Protein AF-A0A2G9YJX0-F1 (afdb_monomer_lite)

Sequence (100 aa):
MDKTVSRCAICGRKPRGICPVLEKLICPACCGSGRGSKIRCVSSCAYFPFNVAGYDLWLEVDTKLVRKILDYLKSYYSYREYEEIVEHMRFAGGVSGEDA

Radius of gyration: 21.78 Å; chains: 1; bounding box: 43×43×62 Å

Organism: NCBI:txid1974757

Secondary structure (DSSP, 8-state):
--------TTTSSPP-EEETTTTEEE-HHHHHHHBTTTB---TT-TT-TTSHHHHHHHHHHHHHHHHHHHHHHHHHS-HHHHHHHHHHHHHHT-------

Structure (mmCIF, N/CA/C/O backbone):
data_AF-A0A2G9YJX0-F1
#
_entry.id   AF-A0A2G9YJX0-F1
#
loop_
_atom_site.group_PDB
_atom_site.id
_atom_site.type_symbol
_atom_site.label_atom_id
_atom_site.label_alt_id
_atom_site.label_comp_id
_atom_site.label_asym_id
_atom_site.label_entity_id
_atom_site.label_seq_id
_atom_site.pdbx_PDB_ins_code
_atom_site.Cartn_x
_atom_site.Cartn_y
_atom_site.Cartn_z
_atom_site.occupancy
_atom_site.B_iso_or_equiv
_atom_site.auth_seq_id
_atom_site.auth_comp_id
_atom_site.auth_asym_id
_atom_site.auth_atom_id
_atom_site.pdbx_PDB_model_num
ATOM 1 N N . MET A 1 1 ? -22.609 8.956 30.585 1.00 40.91 1 MET A N 1
ATOM 2 C CA . MET A 1 1 ? -21.896 8.051 29.658 1.00 40.91 1 MET A CA 1
ATOM 3 C C . MET A 1 1 ? -20.553 8.669 29.345 1.00 40.91 1 MET A C 1
ATOM 5 O O . MET A 1 1 ? -20.501 9.668 28.637 1.00 40.91 1 MET A O 1
ATOM 9 N N . ASP A 1 2 ? -19.504 8.128 29.954 1.00 45.28 2 ASP A N 1
ATOM 10 C CA . ASP A 1 2 ? -18.129 8.557 29.726 1.00 45.28 2 ASP A CA 1
ATOM 11 C C . ASP A 1 2 ? -17.737 8.220 28.280 1.00 45.28 2 ASP A C 1
ATOM 13 O O . ASP A 1 2 ? -17.756 7.059 27.868 1.00 45.28 2 ASP A O 1
ATOM 17 N N . LYS A 1 3 ? -17.495 9.247 27.459 1.00 54.56 3 LYS A N 1
ATOM 18 C CA . LYS A 1 3 ? -17.062 9.068 26.071 1.00 54.56 3 LYS A CA 1
ATOM 19 C C . LYS A 1 3 ? -15.561 8.827 26.105 1.00 54.56 3 LYS A C 1
ATOM 21 O O . LYS A 1 3 ? -14.786 9.760 25.905 1.00 54.56 3 LYS A O 1
ATOM 26 N N . THR A 1 4 ? -15.148 7.584 26.328 1.00 64.06 4 THR A N 1
ATOM 27 C CA . THR A 1 4 ? -13.759 7.177 26.106 1.00 64.06 4 THR A CA 1
ATOM 28 C C . THR A 1 4 ? -13.388 7.510 24.662 1.00 64.06 4 THR A C 1
ATOM 30 O O . THR A 1 4 ? -13.846 6.896 23.697 1.00 64.06 4 THR A O 1
ATOM 33 N N . VAL A 1 5 ? -12.598 8.572 24.496 1.00 71.06 5 VAL A N 1
ATOM 34 C CA . VAL A 1 5 ? -12.153 9.030 23.183 1.00 71.06 5 VAL A CA 1
ATOM 35 C C . VAL A 1 5 ? -11.239 7.951 22.632 1.00 71.06 5 VAL A C 1
ATOM 37 O O . VAL A 1 5 ? -10.106 7.808 23.081 1.00 71.06 5 VAL A O 1
ATOM 40 N N . SER A 1 6 ? -11.731 7.175 21.669 1.00 86.19 6 SER A N 1
ATOM 41 C CA . SER A 1 6 ? -10.912 6.160 21.015 1.00 86.19 6 SER A CA 1
ATOM 42 C C . SER A 1 6 ? -9.668 6.793 20.374 1.00 86.19 6 SER A C 1
ATOM 44 O O . SER A 1 6 ? -9.741 7.839 19.718 1.00 86.19 6 SER A O 1
ATOM 46 N N . ARG A 1 7 ? -8.506 6.172 20.586 1.00 94.75 7 ARG A N 1
ATOM 47 C CA . ARG A 1 7 ? -7.195 6.651 20.126 1.00 94.75 7 ARG A CA 1
ATOM 48 C C . ARG A 1 7 ? -6.541 5.589 19.251 1.00 94.75 7 ARG A C 1
ATOM 50 O O . ARG A 1 7 ? -6.761 4.398 19.435 1.00 94.75 7 ARG A O 1
ATOM 57 N N . CYS A 1 8 ? -5.733 6.025 18.290 1.00 96.38 8 CYS A N 1
ATOM 58 C CA . CYS A 1 8 ? -4.901 5.129 17.496 1.00 96.38 8 CYS A CA 1
ATOM 59 C C . CYS A 1 8 ? -3.923 4.384 18.407 1.00 96.38 8 CYS A C 1
ATOM 61 O O . CYS A 1 8 ? -3.134 5.023 19.102 1.00 96.38 8 CYS A O 1
ATOM 63 N N . ALA A 1 9 ? -3.909 3.057 18.328 1.00 95.50 9 ALA A N 1
ATOM 64 C CA . ALA A 1 9 ? -3.042 2.209 19.140 1.00 95.50 9 ALA A CA 1
ATOM 65 C C . ALA A 1 9 ? -1.535 2.373 18.865 1.00 95.50 9 ALA A C 1
ATOM 67 O O . ALA A 1 9 ? -0.730 1.899 19.655 1.00 95.50 9 ALA A O 1
ATOM 68 N N . ILE A 1 10 ? -1.150 3.022 17.758 1.00 95.38 10 ILE A N 1
ATOM 69 C CA . ILE A 1 10 ? 0.260 3.220 17.377 1.00 95.38 10 ILE A CA 1
ATOM 70 C C . ILE A 1 10 ? 0.767 4.619 17.754 1.00 95.38 10 ILE A C 1
ATOM 72 O O . ILE A 1 10 ? 1.907 4.761 18.175 1.00 95.38 10 ILE A O 1
ATOM 76 N N . CYS A 1 11 ? -0.042 5.671 17.577 1.00 96.19 11 CYS A N 1
ATOM 77 C CA . CYS A 1 11 ? 0.427 7.059 17.744 1.00 96.19 11 CYS A CA 1
ATOM 78 C C . CYS A 1 11 ? -0.523 7.986 18.513 1.00 96.19 11 CYS A C 1
ATOM 80 O O . CYS A 1 11 ? -0.306 9.193 18.529 1.00 96.19 11 CYS A O 1
ATOM 82 N N . GLY A 1 12 ? -1.638 7.487 19.051 1.00 95.62 12 GLY A N 1
ATOM 83 C CA . GLY A 1 12 ? -2.592 8.306 19.810 1.00 95.62 12 GLY A CA 1
ATOM 84 C C . GLY A 1 12 ? -3.428 9.308 18.992 1.00 95.62 12 GLY A C 1
ATOM 85 O O . GLY A 1 12 ? -4.318 9.966 19.532 1.00 95.62 12 GLY A O 1
ATOM 86 N N . ARG A 1 13 ? -3.213 9.438 17.676 1.00 94.81 13 ARG A N 1
ATOM 87 C CA . ARG A 1 13 ? -4.072 10.268 16.803 1.00 94.81 13 ARG A CA 1
ATOM 88 C C . ARG A 1 13 ? -5.483 9.686 16.664 1.00 94.81 13 ARG A C 1
ATOM 90 O O . ARG A 1 13 ? -5.716 8.528 16.999 1.00 94.81 13 ARG A O 1
ATOM 97 N N . LYS A 1 14 ? -6.422 10.478 16.133 1.00 94.94 14 LYS A N 1
ATOM 98 C CA . LYS A 1 14 ? -7.799 10.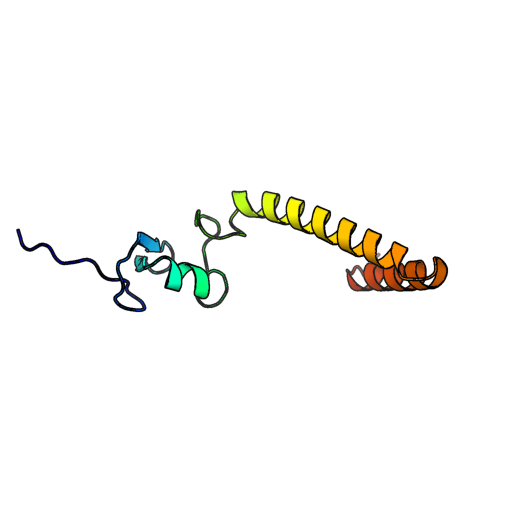032 15.861 1.00 94.94 14 LYS A CA 1
ATOM 99 C C . LYS A 1 14 ? -7.782 8.787 14.951 1.00 94.94 14 LYS A C 1
ATOM 101 O O . LYS A 1 14 ? -7.231 8.868 13.846 1.00 94.94 14 LYS A O 1
ATOM 106 N N . PRO A 1 15 ? -8.321 7.636 15.393 1.00 95.19 15 PRO A N 1
ATOM 107 C CA . PRO A 1 15 ? -8.389 6.449 14.557 1.00 95.19 15 PRO A CA 1
ATOM 108 C C . PRO A 1 15 ? -9.495 6.595 13.508 1.00 95.19 15 PRO A C 1
ATOM 110 O O . PRO A 1 15 ? -10.382 7.440 13.638 1.00 95.19 15 PRO A O 1
ATOM 113 N N . ARG A 1 16 ? -9.439 5.768 12.461 1.00 91.31 16 ARG A N 1
ATOM 114 C CA . ARG A 1 16 ? -10.490 5.722 11.429 1.00 91.31 16 ARG A CA 1
ATOM 115 C C . ARG A 1 16 ? -11.127 4.345 11.279 1.00 91.31 16 ARG A C 1
ATOM 117 O O . ARG A 1 16 ? -12.251 4.264 10.806 1.00 91.31 16 ARG A O 1
ATOM 124 N N . GLY A 1 17 ? -10.438 3.287 11.692 1.00 90.44 17 GLY A N 1
ATOM 125 C CA . GLY A 1 17 ? -10.963 1.932 11.609 1.00 90.44 17 GLY A CA 1
ATOM 126 C C . GLY A 1 17 ? -10.136 0.946 12.416 1.00 90.44 17 GLY A C 1
ATOM 127 O O . GLY A 1 17 ? -9.053 1.276 12.913 1.00 90.44 17 GLY A O 1
ATOM 128 N N . ILE A 1 18 ? -10.683 -0.257 12.552 1.00 95.00 18 ILE A N 1
ATOM 129 C CA . ILE A 1 18 ? -10.018 -1.389 13.192 1.00 95.00 18 ILE A CA 1
ATOM 130 C C . ILE A 1 18 ? -9.063 -2.015 12.177 1.00 95.00 18 ILE A C 1
ATOM 132 O O . ILE A 1 18 ? -9.429 -2.269 11.031 1.00 95.00 18 ILE A O 1
ATOM 136 N N . CYS A 1 19 ? -7.823 -2.252 12.595 1.00 95.44 19 CYS A N 1
ATOM 137 C CA . CYS A 1 19 ? -6.905 -3.089 11.842 1.00 95.44 19 CYS A CA 1
ATOM 138 C C . CYS A 1 19 ? -7.248 -4.562 12.106 1.00 95.44 19 CYS A C 1
ATOM 140 O O . CYS A 1 19 ? -7.178 -4.960 13.266 1.00 95.44 19 CYS A O 1
ATOM 142 N N . PRO A 1 20 ? -7.544 -5.381 11.081 1.00 94.81 20 PRO A N 1
ATOM 143 C CA . PRO A 1 20 ? -7.898 -6.790 11.283 1.00 94.81 20 PRO A CA 1
ATOM 144 C C . PRO A 1 20 ? -6.736 -7.638 11.821 1.00 94.81 20 PRO A C 1
ATOM 146 O O . PRO A 1 20 ? -6.965 -8.691 12.386 1.00 94.81 20 PRO A O 1
ATOM 149 N N . VAL A 1 21 ? -5.490 -7.181 11.655 1.00 95.62 21 VAL A N 1
ATOM 150 C CA . VAL A 1 21 ? -4.287 -7.894 12.125 1.00 95.62 21 VAL A CA 1
ATOM 151 C C . VAL A 1 21 ? -3.952 -7.550 13.570 1.00 95.62 21 VAL A C 1
ATOM 153 O O . VAL A 1 21 ? -3.530 -8.402 14.337 1.00 95.62 21 VAL A O 1
ATOM 156 N N . LEU A 1 22 ? -4.075 -6.270 13.927 1.00 94.12 22 LEU A N 1
ATOM 157 C CA . LEU A 1 22 ? -3.714 -5.785 15.260 1.00 94.12 22 LEU A CA 1
ATOM 158 C C . LEU A 1 22 ? -4.896 -5.812 16.229 1.00 94.12 22 LEU A C 1
ATOM 160 O O . LEU A 1 22 ? -4.696 -5.510 17.401 1.00 94.12 22 LEU A O 1
ATOM 164 N N . GLU A 1 23 ? -6.107 -6.050 15.716 1.00 95.00 23 GLU A N 1
ATOM 165 C CA . GLU A 1 23 ? -7.386 -6.015 16.440 1.00 95.00 23 GLU A CA 1
ATOM 166 C C . GLU A 1 23 ? -7.587 -4.723 17.246 1.00 95.00 23 GLU A C 1
ATOM 168 O O . GLU A 1 23 ? -8.218 -4.674 18.298 1.00 95.00 23 GLU A O 1
ATOM 173 N N . LYS A 1 24 ? -7.018 -3.626 16.738 1.00 95.00 24 LYS A N 1
ATOM 174 C CA . LYS A 1 24 ? -7.000 -2.319 17.395 1.00 95.00 24 LYS A CA 1
ATOM 175 C C . LYS A 1 24 ? -7.386 -1.218 16.428 1.00 95.00 24 LYS A C 1
ATOM 177 O O . LYS A 1 24 ? -7.125 -1.290 15.224 1.00 95.00 24 LYS A O 1
ATOM 182 N N . LEU A 1 25 ? -7.955 -0.151 16.979 1.00 96.06 25 LEU A N 1
ATOM 183 C CA . LEU A 1 25 ? -8.218 1.080 16.248 1.00 96.06 25 LEU A CA 1
ATOM 184 C C . LEU A 1 25 ? -6.900 1.758 15.863 1.00 96.06 25 LEU A C 1
ATOM 186 O O . LEU A 1 25 ? -6.075 2.071 16.722 1.00 96.06 25 LEU A O 1
ATOM 190 N N . ILE A 1 26 ? -6.708 2.024 14.571 1.00 96.75 26 ILE A N 1
ATOM 191 C CA . ILE A 1 26 ? -5.534 2.739 14.059 1.00 96.75 26 ILE A CA 1
ATOM 192 C C . ILE A 1 26 ? -5.943 3.913 13.167 1.00 96.75 26 ILE A C 1
ATOM 194 O O . ILE A 1 26 ? -7.038 3.965 12.601 1.00 96.75 26 ILE A O 1
ATOM 198 N N . CYS A 1 27 ? -5.065 4.911 13.068 1.00 96.62 27 CYS A N 1
ATOM 199 C CA . CYS A 1 27 ? -5.266 6.041 12.169 1.00 96.62 27 CYS A CA 1
ATOM 200 C C . CYS A 1 27 ? -4.789 5.702 10.743 1.00 96.62 27 CYS A C 1
ATOM 202 O O . CYS A 1 27 ? -3.903 4.857 10.577 1.00 96.62 27 CYS A O 1
ATOM 204 N N . PRO A 1 28 ? -5.311 6.392 9.710 1.00 96.31 28 PRO A N 1
ATOM 205 C CA . PRO A 1 28 ? -4.920 6.154 8.320 1.00 96.31 28 PRO A CA 1
ATOM 206 C C . PRO A 1 28 ? -3.423 6.326 8.067 1.00 96.31 28 PRO A C 1
ATOM 208 O O . PRO A 1 28 ? -2.859 5.585 7.274 1.00 96.31 28 PRO A O 1
ATOM 211 N N . ALA A 1 29 ? -2.767 7.256 8.769 1.00 96.94 29 ALA A N 1
ATOM 212 C CA . ALA A 1 29 ? -1.335 7.498 8.610 1.00 96.94 29 ALA A CA 1
ATOM 213 C C . ALA A 1 29 ? -0.492 6.296 9.066 1.00 96.94 29 ALA A C 1
ATOM 215 O O . ALA A 1 29 ? 0.385 5.857 8.333 1.00 96.94 29 ALA A O 1
ATOM 216 N N . CYS A 1 30 ? -0.779 5.732 10.246 1.00 96.94 30 CYS A N 1
ATOM 217 C CA . CYS A 1 30 ? -0.073 4.545 10.742 1.00 96.94 30 CYS A CA 1
ATOM 218 C C . CYS A 1 30 ? -0.439 3.281 9.960 1.00 96.94 30 CYS A C 1
ATOM 220 O O . CYS A 1 30 ? 0.418 2.428 9.756 1.00 96.94 30 CYS A O 1
ATOM 222 N N . CYS A 1 31 ? -1.691 3.169 9.500 1.00 96.62 31 CYS A N 1
ATOM 223 C CA . CYS A 1 31 ? -2.075 2.113 8.569 1.00 96.62 31 CYS A CA 1
ATOM 224 C C . CYS A 1 31 ? -1.244 2.220 7.286 1.00 96.62 31 CYS A C 1
ATOM 226 O O . CYS A 1 31 ? -0.535 1.286 6.943 1.00 96.62 31 CYS A O 1
ATOM 228 N N . GLY A 1 32 ? -1.259 3.376 6.621 1.00 95.31 32 GLY A N 1
ATOM 229 C CA . GLY A 1 32 ? -0.586 3.586 5.343 1.00 95.31 32 GLY A CA 1
ATOM 230 C C . GLY A 1 32 ? 0.929 3.407 5.395 1.00 95.31 32 GLY A C 1
ATOM 231 O O . GLY A 1 32 ? 1.477 2.812 4.475 1.00 95.31 32 GLY A O 1
ATOM 232 N N . SER A 1 33 ? 1.592 3.864 6.463 1.00 96.06 33 SER A N 1
ATOM 233 C CA . SER A 1 33 ? 3.054 3.773 6.592 1.00 96.06 33 SER A CA 1
ATOM 234 C C . SER A 1 33 ? 3.574 2.405 7.039 1.00 96.06 33 SER A C 1
ATOM 236 O O . SER A 1 33 ? 4.757 2.122 6.863 1.00 96.06 33 SER A O 1
ATOM 238 N N . GLY A 1 34 ? 2.725 1.569 7.648 1.00 95.56 34 GLY A N 1
ATOM 239 C CA . GLY A 1 34 ? 3.096 0.228 8.109 1.00 95.56 34 GLY A CA 1
ATOM 240 C C . GLY A 1 34 ? 2.520 -0.913 7.273 1.00 95.56 34 GLY A C 1
ATOM 241 O O . GLY A 1 34 ? 2.995 -2.039 7.369 1.00 95.56 34 GLY A O 1
ATOM 242 N N . ARG A 1 35 ? 1.492 -0.656 6.469 1.00 95.19 35 ARG A N 1
ATOM 243 C CA . ARG A 1 35 ? 0.772 -1.668 5.690 1.00 95.19 35 ARG A CA 1
ATOM 244 C C . ARG A 1 35 ? 1.691 -2.421 4.734 1.00 95.19 35 ARG A C 1
ATOM 246 O O . ARG A 1 35 ? 2.386 -1.807 3.933 1.00 95.19 35 ARG A O 1
ATOM 253 N N . GLY A 1 36 ? 1.646 -3.749 4.803 1.00 92.56 36 GLY A N 1
ATOM 254 C CA . GLY A 1 36 ? 2.418 -4.638 3.933 1.00 92.56 36 GLY A CA 1
ATOM 255 C C . GLY A 1 36 ? 3.912 -4.713 4.257 1.00 92.56 36 GLY A C 1
ATOM 256 O O . GLY A 1 36 ? 4.611 -5.495 3.630 1.00 92.56 36 GLY A O 1
ATOM 257 N N . SER A 1 37 ? 4.405 -3.935 5.226 1.00 94.06 37 SER A N 1
ATOM 258 C CA . SER A 1 37 ? 5.818 -3.909 5.621 1.00 94.06 37 SER A CA 1
ATOM 259 C C . SER A 1 37 ? 5.978 -4.183 7.117 1.00 94.06 37 SER A C 1
ATOM 261 O O . SER A 1 37 ? 6.366 -5.274 7.523 1.00 94.06 37 SER A O 1
ATOM 263 N N . LYS A 1 38 ? 5.615 -3.210 7.957 1.00 95.38 38 LYS A N 1
ATOM 264 C CA . LYS A 1 38 ? 5.658 -3.303 9.428 1.00 95.38 38 LYS A CA 1
ATOM 265 C C . LYS A 1 38 ? 4.437 -4.021 10.005 1.00 95.38 38 LYS A C 1
ATOM 267 O O . LYS A 1 38 ? 4.487 -4.553 11.107 1.00 95.38 38 LYS A O 1
ATOM 272 N N . ILE A 1 39 ? 3.332 -4.010 9.267 1.00 94.88 39 ILE A N 1
ATOM 273 C CA . ILE A 1 39 ? 2.078 -4.689 9.570 1.00 94.88 39 ILE A CA 1
ATOM 274 C C . ILE A 1 39 ? 1.910 -5.767 8.501 1.00 94.88 39 ILE A C 1
ATOM 276 O O . ILE A 1 39 ? 1.708 -5.444 7.327 1.00 94.88 39 ILE A O 1
ATOM 280 N N . ARG A 1 40 ? 1.978 -7.040 8.908 1.00 94.81 40 ARG A N 1
ATOM 281 C CA . ARG A 1 40 ? 1.718 -8.193 8.033 1.00 94.81 40 ARG A CA 1
ATOM 282 C C . ARG A 1 40 ? 0.228 -8.259 7.703 1.00 94.81 40 ARG A C 1
ATOM 284 O O . ARG A 1 40 ? -0.541 -8.915 8.397 1.00 94.81 40 ARG A O 1
ATOM 291 N N . CYS A 1 41 ? -0.190 -7.484 6.708 1.00 95.12 41 CYS A N 1
ATOM 292 C CA . CYS A 1 41 ? -1.589 -7.357 6.322 1.00 95.12 41 CYS A CA 1
ATOM 293 C C . CYS A 1 41 ? -2.156 -8.684 5.812 1.00 95.12 41 CYS A C 1
ATOM 295 O O . CYS A 1 41 ? -1.540 -9.350 4.988 1.00 95.12 41 CYS A O 1
ATOM 297 N N . VAL A 1 42 ? -3.357 -9.029 6.277 1.00 93.44 42 VAL A N 1
ATOM 298 C CA . VAL A 1 42 ? -4.134 -10.146 5.729 1.00 93.44 42 VAL A CA 1
ATOM 299 C C . VAL A 1 42 ? -4.695 -9.794 4.352 1.00 93.44 42 VAL A C 1
ATOM 301 O O . VAL A 1 42 ? -5.052 -8.640 4.094 1.00 93.44 42 VAL A O 1
ATOM 304 N N . SER A 1 43 ? -4.832 -10.803 3.492 1.00 91.12 43 SER A N 1
ATOM 305 C CA . SER A 1 43 ? -5.388 -10.686 2.136 1.00 91.12 43 SER A CA 1
ATOM 306 C C . SER A 1 43 ? -6.869 -10.298 2.102 1.00 91.12 43 SER A C 1
ATOM 308 O O . SER A 1 43 ? -7.375 -9.931 1.049 1.00 91.12 43 SER A O 1
ATOM 310 N N . SER A 1 44 ? -7.564 -10.335 3.241 1.00 90.62 44 SER A N 1
ATOM 311 C CA . SER A 1 44 ? -8.941 -9.855 3.403 1.00 90.62 44 SER A CA 1
ATOM 312 C C . SER A 1 44 ? -9.036 -8.367 3.771 1.00 90.62 44 SER A C 1
ATOM 314 O O . SER A 1 44 ? -10.129 -7.808 3.838 1.00 90.62 44 SER A O 1
ATOM 316 N N . CYS A 1 45 ? -7.911 -7.687 4.025 1.00 93.06 45 CYS A N 1
ATOM 317 C CA . CYS A 1 45 ? -7.919 -6.274 4.391 1.00 93.06 45 CYS A CA 1
ATOM 318 C C . CYS A 1 45 ? -8.283 -5.402 3.182 1.00 93.06 45 CYS A C 1
ATOM 320 O O . CYS A 1 45 ? -7.479 -5.246 2.263 1.00 93.06 45 CYS A O 1
ATOM 322 N N . ALA A 1 46 ? -9.440 -4.736 3.225 1.00 89.56 46 ALA A N 1
ATOM 323 C CA . ALA A 1 46 ? -9.912 -3.847 2.154 1.00 89.56 46 ALA A CA 1
ATOM 324 C C . ALA A 1 46 ? -8.936 -2.705 1.804 1.00 89.56 46 ALA A C 1
ATOM 326 O O . ALA A 1 46 ? -8.973 -2.163 0.705 1.00 89.56 46 ALA A O 1
ATOM 327 N N . TYR A 1 47 ? -8.042 -2.342 2.728 1.00 91.31 47 TYR A N 1
ATOM 328 C CA . TYR A 1 47 ? -7.045 -1.295 2.515 1.00 91.31 47 TYR A CA 1
ATOM 329 C C . TYR A 1 47 ? -5.685 -1.820 2.056 1.00 91.31 47 TYR A C 1
ATOM 331 O O . TYR A 1 47 ? -4.804 -0.999 1.812 1.00 91.31 47 TYR A O 1
ATOM 339 N N . PHE A 1 48 ? -5.459 -3.134 1.992 1.00 92.81 48 PHE A N 1
ATOM 340 C CA . PHE A 1 48 ? -4.191 -3.705 1.544 1.00 92.81 48 PHE A CA 1
ATOM 341 C C . PHE A 1 48 ? -4.142 -3.786 0.010 1.00 92.81 48 PHE A C 1
ATOM 343 O O . PHE A 1 48 ? -4.991 -4.466 -0.549 1.00 92.81 48 PHE A O 1
ATOM 350 N N . PRO A 1 49 ? -3.192 -3.122 -0.686 1.00 88.12 49 PRO A N 1
ATOM 351 C CA . PRO A 1 49 ? -3.138 -3.141 -2.153 1.00 88.12 49 PRO A CA 1
ATOM 352 C C . PRO A 1 49 ? -3.026 -4.541 -2.754 1.00 88.12 49 PRO A C 1
ATOM 354 O O . PRO A 1 49 ? -3.582 -4.789 -3.810 1.00 88.12 49 PRO A O 1
ATOM 357 N N . PHE A 1 50 ? -2.360 -5.457 -2.052 1.00 87.38 50 PHE A N 1
ATOM 358 C CA . PHE A 1 50 ? -2.215 -6.853 -2.463 1.00 87.38 50 PHE A CA 1
ATOM 359 C C . PHE A 1 50 ? -3.251 -7.764 -1.785 1.00 87.38 50 PHE A C 1
ATOM 361 O O . PHE A 1 50 ? -3.000 -8.944 -1.549 1.00 87.38 50 PHE A O 1
ATOM 368 N N . ASN A 1 51 ? -4.404 -7.209 -1.398 1.00 90.56 51 ASN A N 1
ATOM 369 C CA . ASN A 1 51 ? -5.574 -8.028 -1.098 1.00 90.56 51 ASN A CA 1
ATOM 370 C C . ASN A 1 51 ? -6.069 -8.705 -2.388 1.00 90.56 51 ASN A C 1
ATOM 372 O O . ASN A 1 51 ? -5.657 -8.330 -3.484 1.00 90.56 51 ASN A O 1
ATOM 376 N N . VAL A 1 52 ? -6.959 -9.689 -2.260 1.00 86.69 52 VAL A N 1
ATOM 377 C CA . VAL A 1 52 ? -7.412 -10.479 -3.421 1.00 86.69 52 VAL A CA 1
ATOM 378 C C . VAL A 1 52 ? -7.987 -9.588 -4.532 1.00 86.69 52 VAL A C 1
ATOM 380 O O . VAL A 1 52 ? -7.628 -9.753 -5.687 1.00 86.69 52 VAL A O 1
ATOM 383 N N . ALA A 1 53 ? -8.812 -8.595 -4.185 1.00 83.31 53 ALA A N 1
ATOM 384 C CA . ALA A 1 53 ? -9.434 -7.697 -5.164 1.00 83.31 53 ALA A CA 1
ATOM 385 C C . ALA A 1 53 ? -8.468 -6.645 -5.751 1.00 83.31 53 ALA A C 1
ATOM 387 O O . ALA A 1 53 ? -8.664 -6.153 -6.857 1.00 83.31 53 ALA A O 1
ATOM 388 N N . GLY A 1 54 ? -7.452 -6.249 -4.992 1.00 84.69 54 GLY A N 1
ATOM 389 C CA . GLY A 1 54 ? -6.491 -5.210 -5.342 1.00 84.69 54 GLY A CA 1
ATOM 390 C C . GLY A 1 54 ? -5.320 -5.746 -6.152 1.00 84.69 54 GLY A C 1
ATOM 391 O O . GLY A 1 54 ? -4.717 -4.985 -6.905 1.00 84.69 54 GLY A O 1
ATOM 392 N N . TYR A 1 55 ? -5.030 -7.045 -6.043 1.00 84.75 55 TYR A N 1
ATOM 393 C CA . TYR A 1 55 ? -3.965 -7.693 -6.797 1.00 84.75 55 TYR A CA 1
ATOM 394 C C . TYR A 1 55 ? -4.196 -7.605 -8.311 1.00 84.75 55 TYR A C 1
ATOM 396 O O . TYR A 1 55 ? -3.289 -7.200 -9.036 1.00 84.75 55 TYR A O 1
ATOM 404 N N . ASP A 1 56 ? -5.420 -7.869 -8.774 1.00 85.62 56 ASP A N 1
ATOM 405 C CA . ASP A 1 56 ? -5.770 -7.762 -10.197 1.00 85.62 56 ASP A CA 1
ATOM 406 C C . ASP A 1 56 ? -5.582 -6.330 -10.718 1.00 85.62 56 ASP A C 1
ATOM 408 O O . ASP A 1 56 ? -4.988 -6.108 -11.775 1.00 85.62 56 ASP A O 1
ATOM 412 N N . LEU A 1 57 ? -6.013 -5.336 -9.933 1.00 84.88 57 LEU A N 1
ATOM 413 C CA . LEU A 1 57 ? -5.819 -3.927 -10.272 1.00 84.88 57 LEU A CA 1
ATOM 414 C C . LE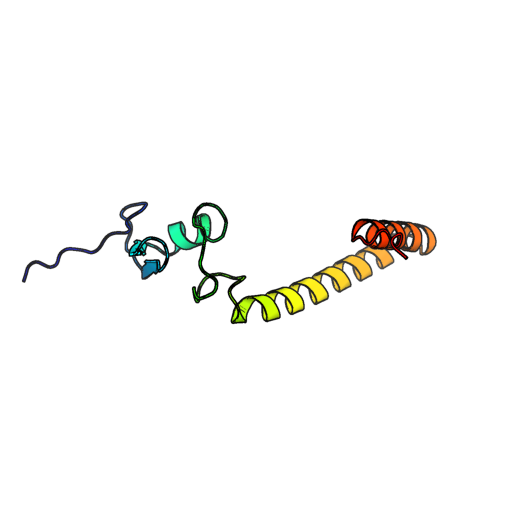U A 1 57 ? -4.331 -3.549 -10.298 1.00 84.88 57 LEU A C 1
ATOM 416 O O . LEU A 1 57 ? -3.902 -2.777 -11.156 1.00 84.88 57 LEU A O 1
ATOM 420 N N . TRP A 1 58 ? -3.535 -4.079 -9.368 1.00 86.56 58 TRP A N 1
ATOM 421 C CA . TRP A 1 58 ? -2.093 -3.858 -9.351 1.00 86.56 58 TRP A CA 1
ATOM 422 C C . TRP A 1 58 ? -1.428 -4.422 -10.611 1.00 86.56 58 TRP A C 1
ATOM 424 O O . TRP A 1 58 ? -0.679 -3.690 -11.254 1.00 86.56 58 TRP A O 1
ATOM 434 N N . LEU A 1 59 ? -1.759 -5.654 -11.014 1.00 87.06 59 LEU A N 1
ATOM 435 C CA . LEU A 1 59 ? -1.244 -6.265 -12.245 1.00 87.06 59 LEU A CA 1
ATOM 436 C C . LEU A 1 59 ? -1.583 -5.435 -13.490 1.00 87.06 59 LEU A C 1
ATOM 438 O O . LEU A 1 59 ? -0.734 -5.241 -14.365 1.00 87.06 59 LEU A O 1
ATOM 442 N N . GLU A 1 60 ? -2.810 -4.917 -13.572 1.00 89.38 60 GLU A N 1
ATOM 443 C CA . GLU A 1 60 ? -3.238 -4.069 -14.686 1.00 89.38 60 GLU A CA 1
ATOM 444 C C . GLU A 1 60 ? -2.423 -2.767 -14.755 1.00 89.38 60 GLU A C 1
ATOM 446 O O . GLU A 1 60 ? -1.946 -2.372 -15.827 1.00 89.38 60 GLU A O 1
ATOM 451 N N . VAL A 1 61 ? -2.254 -2.093 -13.613 1.00 90.00 61 VAL A N 1
ATOM 452 C CA . VAL A 1 61 ? -1.493 -0.840 -13.516 1.00 90.00 61 VAL A CA 1
ATOM 453 C C . VAL A 1 61 ? -0.018 -1.072 -13.830 1.00 90.00 61 VAL A C 1
ATOM 455 O O . VAL A 1 61 ? 0.556 -0.305 -14.606 1.00 90.00 61 VAL A O 1
ATOM 458 N N . ASP A 1 62 ? 0.578 -2.125 -13.275 1.00 91.25 62 ASP A N 1
ATOM 459 C CA . ASP A 1 62 ? 1.986 -2.468 -13.467 1.00 91.25 62 ASP A CA 1
ATOM 460 C C . ASP A 1 62 ? 2.283 -2.778 -14.940 1.00 91.25 62 ASP A C 1
ATOM 462 O O . ASP A 1 62 ? 3.149 -2.153 -15.551 1.00 91.25 62 ASP A O 1
ATOM 466 N N . THR A 1 63 ? 1.447 -3.604 -15.577 1.00 91.44 63 THR A N 1
ATOM 467 C CA . THR A 1 63 ? 1.562 -3.915 -17.012 1.00 91.44 63 THR A CA 1
ATOM 468 C C . THR A 1 63 ? 1.504 -2.651 -17.878 1.00 91.44 63 THR A C 1
ATOM 470 O O . THR A 1 63 ? 2.285 -2.487 -18.821 1.00 91.44 63 THR A O 1
ATOM 473 N N . LYS A 1 64 ? 0.579 -1.728 -17.577 1.00 95.00 64 LYS A N 1
ATOM 474 C CA . LYS A 1 64 ? 0.459 -0.451 -18.302 1.00 95.00 64 LYS A CA 1
ATOM 475 C C . LYS A 1 64 ? 1.673 0.449 -18.082 1.00 95.00 64 LYS A C 1
ATOM 477 O O . LYS A 1 64 ? 2.088 1.136 -19.016 1.00 95.00 64 LYS A O 1
ATOM 482 N N . LEU A 1 65 ? 2.223 0.470 -16.871 1.00 94.06 65 LEU A N 1
ATOM 483 C CA . LEU A 1 65 ? 3.410 1.249 -16.542 1.00 94.06 65 LEU A CA 1
ATOM 484 C C . LEU A 1 65 ? 4.642 0.712 -17.274 1.00 94.06 65 LEU A C 1
ATOM 486 O O . LEU A 1 65 ? 5.322 1.489 -17.942 1.00 94.06 65 LEU A O 1
ATOM 490 N N . VAL A 1 66 ? 4.886 -0.599 -17.213 1.00 91.38 66 VAL A N 1
ATOM 491 C CA . VAL A 1 66 ? 6.017 -1.251 -17.889 1.00 91.38 66 VAL A CA 1
ATOM 492 C C . VAL A 1 66 ? 5.999 -0.950 -19.385 1.00 91.38 66 VAL A C 1
ATOM 494 O O . VAL A 1 66 ? 7.017 -0.536 -19.931 1.00 91.38 66 VAL A O 1
ATOM 497 N N . ARG A 1 67 ? 4.836 -1.043 -20.046 1.00 89.56 67 ARG A N 1
ATOM 498 C CA . ARG A 1 67 ? 4.710 -0.679 -21.469 1.00 89.56 67 ARG A CA 1
ATOM 499 C C . ARG A 1 67 ? 5.129 0.763 -21.746 1.00 89.56 67 ARG A C 1
ATOM 501 O O . ARG A 1 67 ? 5.928 0.994 -22.642 1.00 89.56 67 ARG A O 1
ATOM 508 N N . LYS A 1 68 ? 4.663 1.722 -20.942 1.00 91.75 68 LYS A N 1
ATOM 509 C CA . LYS A 1 68 ? 5.045 3.136 -21.100 1.00 91.75 68 LYS A CA 1
ATOM 510 C C . LYS A 1 68 ? 6.541 3.366 -20.895 1.00 91.75 68 LYS A C 1
ATOM 512 O O . LYS A 1 68 ? 7.130 4.173 -21.607 1.00 91.75 68 LYS A O 1
ATOM 517 N N . ILE A 1 69 ? 7.146 2.679 -19.925 1.00 90.00 69 ILE A N 1
ATOM 518 C CA . ILE A 1 69 ? 8.594 2.743 -19.686 1.00 90.00 69 ILE A CA 1
ATOM 519 C C . ILE A 1 69 ? 9.340 2.209 -20.911 1.00 90.00 69 ILE 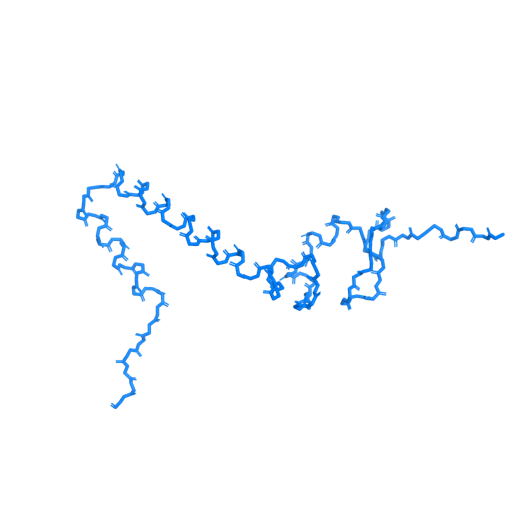A C 1
ATOM 521 O O . ILE A 1 69 ? 10.256 2.862 -21.403 1.00 90.00 69 ILE A O 1
ATOM 525 N N . LEU A 1 70 ? 8.917 1.059 -21.434 1.00 86.19 70 LEU A N 1
ATOM 526 C CA . LEU A 1 70 ? 9.509 0.446 -22.618 1.00 86.19 70 LEU A CA 1
ATOM 527 C C . LEU A 1 70 ? 9.366 1.328 -23.866 1.00 86.19 70 LEU A C 1
ATOM 529 O O . LEU A 1 70 ? 10.341 1.485 -24.596 1.00 86.19 70 LEU A O 1
ATOM 533 N N . ASP A 1 71 ? 8.204 1.945 -24.082 1.00 85.88 71 ASP A N 1
ATOM 534 C CA . ASP A 1 71 ? 7.978 2.880 -25.190 1.00 85.88 71 ASP A CA 1
ATOM 535 C C . ASP A 1 71 ? 8.884 4.116 -25.079 1.00 85.88 71 ASP A C 1
ATOM 537 O O . ASP A 1 71 ? 9.477 4.554 -26.067 1.00 85.88 71 ASP A O 1
ATOM 541 N N . TYR A 1 72 ? 9.040 4.657 -23.866 1.00 86.50 72 TYR A N 1
ATOM 542 C CA . TYR A 1 72 ? 9.949 5.772 -23.608 1.00 86.50 72 TYR A CA 1
ATOM 543 C C . TYR A 1 72 ? 11.406 5.391 -23.899 1.00 86.50 72 TYR A C 1
ATOM 545 O O . TYR A 1 72 ? 12.097 6.118 -24.612 1.00 86.50 72 TYR A O 1
ATOM 553 N N . LEU A 1 73 ? 11.865 4.235 -23.412 1.00 85.00 73 LEU A N 1
ATOM 554 C CA . LEU A 1 73 ? 13.227 3.756 -23.659 1.00 85.00 73 LEU A CA 1
ATOM 555 C C . LEU A 1 73 ? 13.485 3.550 -25.156 1.00 85.00 73 LEU A C 1
ATOM 557 O O . LEU A 1 73 ? 14.516 3.993 -25.658 1.00 85.00 73 LEU A O 1
ATOM 561 N N . LYS A 1 74 ? 12.523 2.980 -25.891 1.00 81.62 74 LYS A N 1
ATOM 562 C CA . LYS A 1 74 ? 12.604 2.835 -27.352 1.00 81.62 74 LYS A CA 1
ATOM 563 C C . LYS A 1 74 ? 12.758 4.180 -28.067 1.00 81.62 74 LYS A C 1
ATOM 565 O O . LYS A 1 74 ? 13.408 4.246 -29.103 1.00 81.62 74 LYS A O 1
ATOM 570 N N . SER A 1 75 ? 12.146 5.241 -27.540 1.00 82.69 75 SER A N 1
ATOM 571 C CA . SER A 1 75 ? 12.247 6.586 -28.121 1.00 82.69 75 SER A CA 1
ATOM 572 C C . SER A 1 75 ? 13.598 7.267 -27.873 1.00 82.69 75 SER A C 1
ATOM 574 O O . SER A 1 75 ? 13.957 8.182 -28.611 1.00 82.69 75 SER A O 1
ATOM 576 N N . TYR A 1 76 ? 14.333 6.837 -26.844 1.00 79.31 76 TYR A N 1
ATOM 577 C CA . TYR A 1 76 ? 15.584 7.463 -26.415 1.00 79.31 76 TYR A CA 1
ATOM 578 C C . TYR A 1 76 ? 16.830 6.731 -26.932 1.00 79.31 76 TYR A C 1
ATOM 580 O O . TYR A 1 76 ? 17.819 7.373 -27.277 1.00 79.31 76 TYR A O 1
ATOM 588 N N . TYR A 1 77 ? 16.784 5.399 -27.003 1.00 77.69 77 TYR A N 1
ATOM 589 C CA . TYR A 1 77 ? 17.895 4.565 -27.463 1.00 77.69 77 TYR A CA 1
ATOM 590 C C . TYR A 1 77 ? 17.780 4.222 -28.950 1.00 77.69 77 TYR A C 1
ATOM 592 O O . TYR A 1 77 ? 16.680 4.136 -29.500 1.00 77.69 77 TYR A O 1
ATOM 600 N N . SER A 1 78 ? 18.918 3.985 -29.616 1.00 70.56 78 SER A N 1
ATOM 601 C CA . SER A 1 78 ? 18.884 3.419 -30.966 1.00 70.56 78 SER A CA 1
ATOM 602 C C . SER A 1 78 ? 18.251 2.020 -30.926 1.00 70.56 78 SER A C 1
ATOM 604 O O . SER A 1 78 ? 18.376 1.297 -29.938 1.00 70.56 78 SER A O 1
ATOM 606 N N . TYR A 1 79 ? 17.564 1.619 -32.002 1.00 66.62 79 TYR A N 1
ATOM 607 C CA . TYR A 1 79 ? 16.780 0.374 -32.037 1.00 66.62 79 TYR A CA 1
ATOM 608 C C . TYR A 1 79 ? 17.578 -0.874 -31.588 1.00 66.62 79 TYR A C 1
ATOM 610 O O . TYR A 1 79 ? 17.022 -1.733 -30.911 1.00 66.62 79 TYR A O 1
ATOM 618 N N . ARG A 1 80 ? 18.888 -0.946 -31.890 1.00 63.03 80 ARG A N 1
ATOM 619 C CA . ARG A 1 80 ? 19.765 -2.054 -31.456 1.00 63.03 80 ARG A CA 1
ATOM 620 C C . ARG A 1 80 ? 20.045 -2.064 -29.953 1.00 63.03 80 ARG A C 1
ATOM 622 O O . ARG A 1 80 ? 19.945 -3.111 -29.333 1.00 63.03 80 ARG A O 1
ATOM 629 N N . GLU A 1 81 ? 20.382 -0.912 -29.375 1.00 70.19 81 GLU A N 1
ATOM 630 C CA . GLU A 1 81 ? 20.681 -0.806 -27.937 1.00 70.19 81 GLU A CA 1
ATOM 631 C C . GLU A 1 81 ? 19.432 -1.121 -27.101 1.00 70.19 81 GLU A C 1
ATOM 633 O O . GLU A 1 81 ? 19.520 -1.691 -26.018 1.00 70.19 81 GLU A O 1
ATOM 638 N N . TYR A 1 82 ? 18.249 -0.800 -27.631 1.00 71.38 82 TYR A N 1
ATOM 639 C CA . TYR A 1 82 ? 16.977 -1.132 -27.004 1.00 71.38 82 TYR A CA 1
ATOM 640 C C . TYR A 1 82 ? 16.671 -2.640 -27.008 1.00 71.38 82 TYR A C 1
ATOM 642 O O . TYR A 1 82 ? 16.282 -3.166 -25.965 1.00 71.38 82 TYR A O 1
ATOM 650 N N . GLU A 1 83 ? 16.846 -3.346 -28.136 1.00 70.75 83 GLU A N 1
ATOM 651 C CA . GLU A 1 83 ? 16.611 -4.801 -28.188 1.00 70.75 83 GLU A CA 1
ATOM 652 C C . GLU A 1 83 ? 17.542 -5.568 -27.238 1.00 70.75 83 GLU A C 1
ATOM 654 O O . GLU A 1 83 ? 17.072 -6.452 -26.522 1.00 70.75 83 GLU A O 1
ATOM 659 N N . GLU A 1 84 ? 18.819 -5.180 -27.146 1.00 72.69 84 GLU A N 1
ATOM 660 C CA . GLU A 1 84 ? 19.775 -5.787 -26.207 1.00 72.69 84 GLU A CA 1
ATOM 661 C C . GLU A 1 84 ? 19.331 -5.615 -24.742 1.00 72.69 84 GLU A C 1
ATOM 663 O O . GLU A 1 84 ? 19.333 -6.575 -23.968 1.00 72.69 84 GLU A O 1
ATOM 668 N N . ILE A 1 85 ? 18.877 -4.416 -24.356 1.00 74.44 85 ILE A N 1
ATOM 669 C CA . ILE A 1 85 ? 18.385 -4.141 -22.995 1.00 74.44 85 ILE A CA 1
ATOM 670 C C . ILE A 1 85 ? 17.117 -4.953 -22.683 1.00 74.44 85 ILE A C 1
ATOM 672 O O . ILE A 1 85 ? 17.001 -5.522 -21.594 1.00 74.44 85 ILE A O 1
ATOM 676 N N . VAL A 1 86 ? 16.162 -5.015 -23.618 1.00 72.50 86 VAL A N 1
ATOM 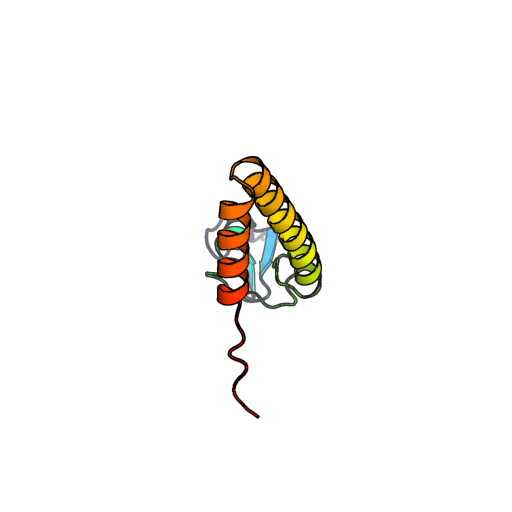677 C CA . VAL A 1 86 ? 14.895 -5.741 -23.423 1.00 72.50 86 VAL A CA 1
ATOM 678 C C . VAL A 1 86 ? 15.121 -7.247 -23.326 1.00 72.50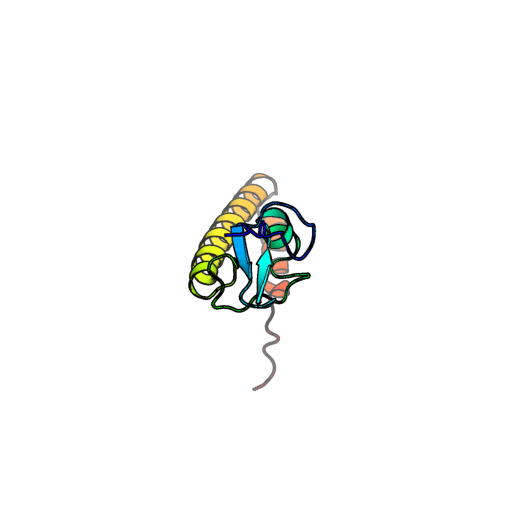 86 VAL A C 1
ATOM 680 O O . VAL A 1 86 ? 14.529 -7.889 -22.454 1.00 72.50 86 VAL A O 1
ATOM 683 N N . GLU A 1 87 ? 15.987 -7.816 -24.165 1.00 72.44 87 GLU A N 1
ATOM 684 C CA . GLU A 1 87 ? 16.344 -9.233 -24.078 1.00 72.44 87 GLU A CA 1
ATOM 685 C C . GLU A 1 87 ? 17.025 -9.546 -22.737 1.00 72.44 87 GLU A C 1
ATOM 687 O O . GLU A 1 87 ? 16.603 -10.466 -22.038 1.00 72.44 87 GLU A O 1
ATOM 692 N N . HIS A 1 88 ? 17.966 -8.720 -22.266 1.00 69.88 88 HIS A N 1
ATOM 693 C CA . HIS A 1 88 ? 18.560 -8.909 -20.936 1.00 69.88 88 HIS A CA 1
ATOM 694 C C . HIS A 1 88 ? 17.535 -8.855 -19.786 1.00 69.88 88 HIS A C 1
ATOM 696 O O . HIS A 1 88 ? 17.644 -9.629 -18.831 1.00 69.88 88 HIS A O 1
ATOM 702 N N . MET A 1 89 ? 16.510 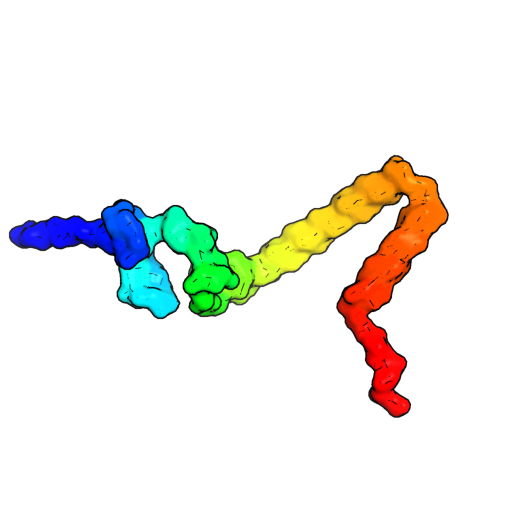-7.999 -19.875 1.00 68.62 89 MET A N 1
ATOM 703 C CA . MET A 1 89 ? 15.420 -7.963 -18.888 1.00 68.62 89 MET A CA 1
ATOM 704 C C . MET A 1 89 ? 14.515 -9.202 -18.955 1.00 68.62 89 MET A C 1
ATOM 706 O O . MET A 1 89 ? 14.070 -9.682 -17.911 1.00 68.62 89 MET A O 1
ATOM 710 N N . ARG A 1 90 ? 14.267 -9.752 -20.154 1.00 63.59 90 ARG A N 1
ATOM 711 C CA . ARG A 1 90 ? 13.520 -11.009 -20.343 1.00 63.59 90 ARG A CA 1
ATOM 712 C C . ARG A 1 90 ? 14.188 -12.184 -19.633 1.00 63.59 90 ARG A C 1
ATOM 714 O O . ARG A 1 90 ? 13.498 -12.950 -18.965 1.00 63.59 90 ARG A O 1
ATOM 721 N N . PHE A 1 91 ? 15.513 -12.296 -19.717 1.00 54.44 91 PHE A N 1
ATOM 722 C CA . PHE A 1 91 ? 16.258 -13.371 -19.050 1.00 54.44 91 PHE A CA 1
ATOM 723 C C . PHE A 1 91 ? 16.392 -13.171 -17.533 1.00 54.44 91 PHE A C 1
ATOM 725 O O . PHE A 1 91 ? 16.454 -14.150 -16.792 1.00 54.44 91 PHE A O 1
ATOM 732 N N . ALA A 1 92 ? 16.359 -11.928 -17.043 1.00 56.25 92 ALA A N 1
ATOM 733 C CA . ALA A 1 92 ? 16.387 -11.636 -15.607 1.00 56.25 92 ALA A CA 1
ATOM 734 C C . ALA A 1 92 ? 15.064 -11.971 -14.875 1.00 56.25 92 ALA A C 1
ATOM 736 O O . ALA A 1 92 ? 15.060 -12.072 -13.649 1.00 56.25 92 ALA A O 1
ATOM 737 N N . GLY A 1 93 ? 13.956 -12.162 -15.608 1.00 50.97 93 GLY A N 1
ATOM 738 C CA . GLY A 1 93 ? 12.632 -12.526 -15.074 1.00 50.97 93 GLY A CA 1
ATOM 739 C C . GLY A 1 93 ? 12.401 -14.025 -14.797 1.00 50.97 93 GLY A C 1
ATOM 740 O O . GLY A 1 93 ? 11.423 -14.349 -14.130 1.00 50.97 93 GLY A O 1
ATOM 741 N N . GLY A 1 94 ? 13.309 -14.905 -15.255 1.00 49.44 94 GLY A N 1
ATOM 742 C CA . GLY A 1 94 ? 13.490 -16.303 -14.817 1.00 49.44 94 GLY A CA 1
ATOM 743 C C . GLY A 1 94 ? 12.603 -17.394 -15.448 1.00 49.44 94 GLY A C 1
ATOM 744 O O . GLY A 1 94 ? 11.398 -17.365 -15.255 1.00 49.44 94 GLY A O 1
ATOM 745 N N . VAL A 1 95 ? 13.225 -18.396 -16.104 1.00 42.19 95 VAL A N 1
ATOM 746 C CA . VAL A 1 95 ? 13.113 -19.859 -15.841 1.00 42.19 95 VAL A CA 1
ATOM 747 C C . VAL A 1 95 ? 14.363 -20.529 -16.448 1.00 42.19 95 VAL A C 1
ATOM 749 O O . VAL A 1 95 ? 14.549 -20.498 -17.663 1.00 42.19 95 VAL A O 1
ATOM 752 N N . SER A 1 96 ? 15.230 -21.132 -15.632 1.00 42.44 96 SER A N 1
ATOM 753 C CA . SER A 1 96 ? 16.180 -22.146 -16.106 1.00 42.44 96 SER A CA 1
ATOM 754 C C . SER A 1 96 ? 15.367 -23.353 -16.571 1.00 42.44 96 SER A C 1
ATOM 756 O O . SER A 1 96 ? 14.864 -24.122 -15.756 1.00 42.44 96 SER A O 1
ATOM 758 N N . GLY A 1 97 ? 15.159 -23.465 -17.878 1.00 45.59 97 GLY A N 1
ATOM 759 C CA . GLY A 1 97 ? 14.591 -24.657 -18.491 1.00 45.59 97 GLY A CA 1
ATOM 760 C C . GLY A 1 97 ? 15.634 -25.764 -18.557 1.00 45.59 97 GLY A C 1
ATOM 761 O O . GLY A 1 97 ? 16.154 -26.015 -19.632 1.00 45.59 97 GLY A O 1
ATOM 762 N N . GLU A 1 98 ? 15.938 -26.398 -17.430 1.00 46.56 98 GLU A N 1
ATOM 763 C CA . GLU A 1 98 ? 16.677 -27.663 -17.359 1.00 46.56 98 GLU A CA 1
ATOM 764 C C . GLU A 1 98 ? 16.118 -28.460 -16.176 1.00 46.56 98 GLU A C 1
ATOM 766 O O . GLU A 1 98 ? 16.572 -28.299 -15.054 1.00 46.56 98 GLU A O 1
ATOM 771 N N . ASP A 1 99 ? 15.060 -29.229 -16.439 1.00 42.94 99 ASP A N 1
ATOM 772 C CA . ASP A 1 99 ? 14.678 -30.451 -15.717 1.00 42.94 99 ASP A CA 1
ATOM 773 C C . ASP A 1 99 ? 13.654 -31.196 -16.600 1.00 42.94 99 ASP A C 1
ATOM 775 O O . ASP A 1 99 ? 12.435 -31.079 -16.441 1.00 42.94 99 ASP A O 1
ATOM 779 N N . ALA A 1 100 ? 14.180 -31.906 -17.602 1.00 35.28 100 ALA A N 1
ATOM 780 C CA . ALA A 1 100 ? 13.523 -32.975 -18.352 1.00 35.28 100 ALA A CA 1
ATOM 781 C C . ALA A 1 100 ? 14.556 -34.071 -18.640 1.00 35.28 100 ALA A C 1
ATOM 783 O O . ALA A 1 100 ? 15.696 -33.704 -19.008 1.00 35.28 100 ALA A O 1
#

Foldseek 3Di:
DDPPQFAAPPPRHRFDDAQPQVRGGHHPVCCVVCAVNVGVHDLPDPPHCNRPVNVVVVVVVVVVVVVVVLVVVPVVDPVVVSVVVVVVVVPVVDDPPPDD

pLDDT: mean 82.36, std 16.51, range [35.28, 96.94]